Protein AF-A0A0D0SGQ9-F1 (afdb_monomer)

Structure (mmCIF, N/CA/C/O backbone):
data_AF-A0A0D0SGQ9-F1
#
_entry.id   AF-A0A0D0SGQ9-F1
#
loop_
_atom_site.group_PDB
_atom_site.id
_atom_site.type_symbol
_atom_site.label_atom_id
_atom_site.label_alt_id
_atom_site.label_comp_id
_atom_site.label_asym_id
_atom_site.label_entity_id
_atom_site.label_seq_id
_atom_site.pdbx_PDB_ins_code
_atom_site.Cartn_x
_atom_site.Cartn_y
_atom_site.Cartn_z
_atom_site.occupancy
_atom_site.B_iso_or_equiv
_atom_site.auth_seq_id
_atom_site.auth_comp_id
_atom_site.auth_asym_id
_atom_site.auth_atom_id
_atom_site.pdbx_PDB_model_num
ATOM 1 N N . MET A 1 1 ? -1.437 -4.552 -13.724 1.00 62.09 1 MET A N 1
ATOM 2 C CA . MET A 1 1 ? -1.363 -4.628 -12.254 1.00 62.09 1 MET A CA 1
ATOM 3 C C . MET A 1 1 ? -2.529 -3.834 -11.741 1.00 62.09 1 MET A C 1
ATOM 5 O O . MET A 1 1 ? -2.657 -2.675 -12.126 1.00 62.09 1 MET A O 1
ATOM 9 N N . ASP A 1 2 ? -3.378 -4.482 -10.961 1.00 84.00 2 ASP A N 1
ATOM 10 C CA . ASP A 1 2 ? -4.627 -3.884 -10.517 1.00 84.00 2 ASP A CA 1
ATOM 11 C C . ASP A 1 2 ? -4.408 -3.149 -9.192 1.00 84.00 2 ASP A C 1
ATOM 13 O O . ASP A 1 2 ? -3.569 -3.534 -8.371 1.00 84.00 2 ASP A O 1
ATOM 17 N N . GLU A 1 3 ? -5.113 -2.032 -9.039 1.00 90.56 3 GLU A N 1
ATOM 18 C CA . GLU A 1 3 ? -5.145 -1.251 -7.807 1.00 90.56 3 GLU A CA 1
ATOM 19 C C . GLU A 1 3 ? -5.726 -2.104 -6.672 1.00 90.56 3 GLU A C 1
ATOM 21 O O . GLU A 1 3 ? -6.631 -2.907 -6.889 1.00 90.56 3 GLU A O 1
ATOM 26 N N . TYR A 1 4 ? -5.209 -1.946 -5.455 1.00 90.56 4 TYR A N 1
ATOM 27 C CA . TYR A 1 4 ? -5.722 -2.661 -4.288 1.00 90.56 4 TYR A CA 1
ATOM 28 C C . TYR A 1 4 ? -6.025 -1.712 -3.137 1.00 90.56 4 TYR A C 1
ATOM 30 O O . TYR A 1 4 ? -5.470 -0.617 -3.043 1.00 90.56 4 TYR A O 1
ATOM 38 N N . ARG A 1 5 ? -6.892 -2.150 -2.222 1.00 93.00 5 ARG A N 1
ATOM 39 C CA . ARG A 1 5 ? -7.349 -1.324 -1.100 1.00 93.00 5 ARG A CA 1
ATOM 40 C C . ARG A 1 5 ? -6.477 -1.505 0.134 1.00 93.00 5 ARG A C 1
ATOM 42 O O . ARG A 1 5 ? -5.972 -2.597 0.407 1.00 93.00 5 ARG A O 1
ATOM 49 N N . LEU A 1 6 ? -6.330 -0.425 0.892 1.00 93.25 6 LEU A N 1
ATOM 50 C CA . LEU A 1 6 ? -5.710 -0.401 2.209 1.00 93.25 6 LEU A CA 1
ATOM 51 C C . LEU A 1 6 ? -6.799 -0.293 3.266 1.00 93.25 6 LEU A C 1
ATOM 53 O O . LEU A 1 6 ? -7.594 0.649 3.267 1.00 93.25 6 LEU A O 1
ATOM 57 N N . VAL A 1 7 ? -6.791 -1.237 4.201 1.00 93.06 7 VAL A N 1
ATOM 58 C CA . VAL A 1 7 ? -7.664 -1.209 5.373 1.00 93.06 7 VAL A CA 1
ATOM 59 C C . VAL A 1 7 ? -6.853 -1.104 6.654 1.00 93.06 7 VAL A C 1
ATOM 61 O O . VAL A 1 7 ? -5.727 -1.592 6.723 1.00 93.06 7 VAL A O 1
ATOM 64 N N . ASP A 1 8 ? -7.421 -0.491 7.687 1.00 91.88 8 ASP A N 1
ATOM 65 C CA . ASP A 1 8 ? -6.839 -0.548 9.028 1.00 91.88 8 ASP A CA 1
ATOM 66 C C . ASP A 1 8 ? -7.025 -1.939 9.675 1.00 91.88 8 ASP A C 1
ATOM 68 O O . ASP A 1 8 ? -7.703 -2.826 9.146 1.00 91.88 8 ASP A O 1
ATOM 72 N N . THR A 1 9 ? -6.443 -2.154 10.858 1.00 89.38 9 THR A N 1
ATOM 73 C CA . THR A 1 9 ? -6.583 -3.425 11.600 1.00 89.38 9 THR A CA 1
ATOM 74 C C . THR A 1 9 ? -8.009 -3.756 12.039 1.00 89.38 9 THR A C 1
ATOM 76 O O . THR A 1 9 ? -8.260 -4.870 12.496 1.00 89.38 9 THR A O 1
ATOM 79 N N . LYS A 1 10 ? -8.945 -2.811 11.924 1.00 90.19 10 LYS A N 1
ATOM 80 C CA . LYS A 1 10 ? -10.371 -3.011 12.199 1.00 90.19 10 LYS A CA 1
ATOM 81 C C . LYS A 1 10 ? -11.160 -3.314 10.921 1.00 90.19 10 LYS A C 1
ATOM 83 O O . LYS A 1 10 ? -12.378 -3.452 10.994 1.00 90.19 10 LYS A O 1
ATOM 88 N N . GLY A 1 11 ? -10.488 -3.411 9.771 1.00 86.69 11 GLY A N 1
ATOM 89 C CA . GLY A 1 11 ? -11.098 -3.666 8.468 1.00 86.69 11 GLY A CA 1
ATOM 90 C C . GLY A 1 11 ? -11.728 -2.432 7.822 1.00 86.69 11 GLY A C 1
ATOM 91 O O . GLY A 1 11 ? -12.473 -2.573 6.854 1.00 86.69 11 GLY A O 1
ATOM 92 N N . LYS A 1 12 ? -11.469 -1.222 8.336 1.00 90.81 12 LYS A N 1
ATOM 93 C CA . LYS A 1 12 ? -11.995 0.009 7.741 1.00 90.81 12 LYS A CA 1
ATOM 94 C C . LYS A 1 12 ? -11.148 0.418 6.541 1.00 90.81 12 LYS A C 1
ATOM 96 O O . LYS A 1 12 ? -9.936 0.545 6.672 1.00 90.81 12 LYS A O 1
ATOM 101 N N . ASP A 1 13 ? -11.801 0.713 5.422 1.00 92.31 13 ASP A N 1
ATOM 102 C CA . ASP A 1 13 ? -11.174 1.296 4.234 1.00 92.31 13 ASP A CA 1
ATOM 103 C C . ASP A 1 13 ? -10.592 2.688 4.534 1.00 92.31 13 ASP A C 1
ATOM 105 O O . ASP A 1 13 ? -11.275 3.571 5.074 1.00 92.31 13 ASP A O 1
ATOM 109 N N . VAL A 1 14 ? -9.305 2.860 4.241 1.00 94.00 14 VAL A N 1
ATOM 110 C CA . VAL A 1 14 ? -8.544 4.088 4.512 1.00 94.00 14 VAL A CA 1
ATOM 111 C C . VAL A 1 14 ? -7.747 4.578 3.306 1.00 94.00 14 VAL A C 1
ATOM 113 O O . VAL A 1 14 ? -7.123 5.642 3.397 1.00 94.00 14 VAL A O 1
ATOM 116 N N . GLY A 1 15 ? -7.761 3.846 2.191 1.00 94.75 15 GLY A N 1
ATOM 117 C CA . GLY A 1 15 ? -6.968 4.202 1.027 1.00 94.75 15 GLY A CA 1
ATOM 118 C C . GLY A 1 15 ? -6.836 3.109 -0.023 1.00 94.75 15 GLY A C 1
ATOM 119 O O . GLY A 1 15 ? -7.401 2.023 0.093 1.00 94.75 15 GLY A O 1
ATOM 120 N N . SER A 1 16 ? -6.024 3.388 -1.032 1.00 95.00 16 SER A N 1
ATOM 121 C CA . SER A 1 16 ? -5.687 2.447 -2.092 1.00 95.00 16 SER A CA 1
ATOM 122 C C . SER A 1 16 ? -4.252 2.630 -2.573 1.00 95.00 16 SER A C 1
ATOM 124 O O . SER A 1 16 ? -3.604 3.648 -2.314 1.00 95.00 16 SER A O 1
ATOM 126 N N . VAL A 1 17 ? -3.740 1.609 -3.251 1.00 95.38 17 VAL A N 1
ATOM 127 C CA . VAL A 1 17 ? -2.409 1.599 -3.848 1.00 95.38 17 VAL A CA 1
ATOM 128 C C . VAL A 1 17 ? -2.517 1.169 -5.295 1.00 95.38 17 VAL A C 1
ATOM 130 O O . VAL A 1 17 ? -3.050 0.099 -5.593 1.00 95.38 17 VAL A O 1
ATOM 133 N N . LYS A 1 18 ? -1.937 1.973 -6.183 1.00 95.00 18 LYS A N 1
ATOM 134 C CA . LYS A 1 18 ? -1.738 1.636 -7.589 1.00 95.00 18 LYS A CA 1
ATOM 135 C C . LYS A 1 18 ? -0.249 1.426 -7.865 1.00 95.00 18 LYS A C 1
ATOM 137 O O . LYS A 1 18 ? 0.503 2.406 -7.868 1.00 95.00 18 LYS A O 1
ATOM 142 N N . PRO A 1 19 ? 0.174 0.183 -8.144 1.00 94.38 19 PRO A N 1
ATOM 143 C CA . PRO A 1 19 ? 1.520 -0.089 -8.625 1.00 94.38 19 PRO A CA 1
ATOM 144 C C . PRO A 1 19 ? 1.738 0.573 -9.989 1.00 94.38 19 PRO A C 1
ATOM 146 O O . PRO A 1 19 ? 0.899 0.456 -10.887 1.00 94.38 19 PRO A O 1
ATOM 149 N N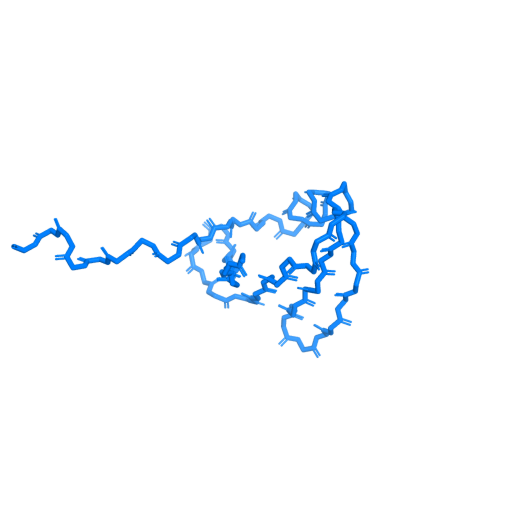 . LEU A 1 20 ? 2.859 1.272 -10.151 1.00 92.12 20 LEU A N 1
ATOM 150 C CA . LEU A 1 20 ? 3.251 1.921 -11.405 1.00 92.12 20 LEU A CA 1
ATOM 151 C C . LEU A 1 20 ? 4.186 1.055 -12.263 1.00 92.12 20 LEU A C 1
ATOM 153 O O . LEU A 1 20 ? 4.364 1.356 -13.441 1.00 92.12 20 LEU A O 1
ATOM 157 N N . GLY A 1 21 ? 4.743 -0.017 -11.695 1.00 88.75 21 GLY A N 1
ATOM 158 C CA . GLY A 1 21 ? 5.839 -0.787 -12.290 1.00 88.75 21 GLY A CA 1
ATOM 159 C C . GLY A 1 21 ? 7.193 -0.387 -11.699 1.00 88.75 21 GLY A C 1
ATOM 160 O O . GLY A 1 21 ? 7.289 0.611 -10.991 1.00 88.75 21 GLY A O 1
ATOM 161 N N . ASP A 1 22 ? 8.221 -1.203 -11.940 1.00 90.62 22 ASP A N 1
ATOM 162 C CA . ASP A 1 22 ? 9.605 -0.976 -11.481 1.00 90.62 22 ASP A CA 1
ATOM 163 C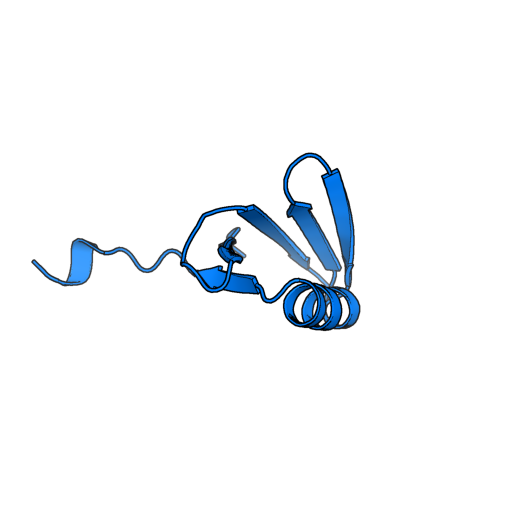 C . ASP A 1 22 ? 9.764 -0.746 -9.961 1.00 90.62 22 ASP A C 1
ATOM 165 O O . ASP A 1 22 ? 10.704 -0.095 -9.512 1.00 90.62 22 ASP A O 1
ATOM 169 N N . GLY A 1 23 ? 8.841 -1.300 -9.166 1.00 93.19 23 GLY A N 1
ATOM 170 C CA . GLY A 1 23 ? 8.825 -1.185 -7.704 1.00 93.19 23 GLY A CA 1
ATOM 171 C C . GLY A 1 23 ? 8.318 0.158 -7.169 1.00 93.19 23 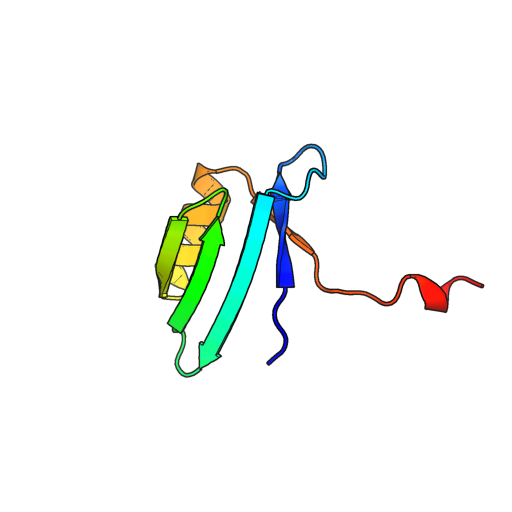GLY A C 1
ATOM 172 O O . GLY A 1 23 ? 8.535 0.469 -6.002 1.00 93.19 23 GLY A O 1
ATOM 173 N N . GLU A 1 24 ? 7.669 0.968 -8.009 1.00 96.69 24 GLU A N 1
ATOM 174 C CA . GLU A 1 24 ? 7.080 2.259 -7.644 1.00 96.69 24 GLU A CA 1
ATOM 175 C C . GLU A 1 24 ? 5.561 2.162 -7.466 1.00 96.69 24 GLU A C 1
ATOM 177 O O . GLU A 1 24 ? 4.865 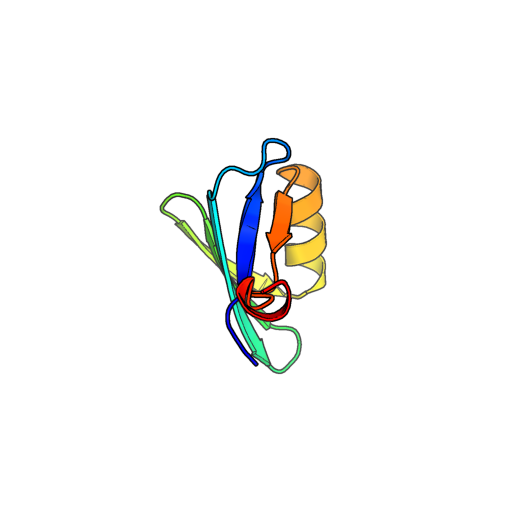1.459 -8.204 1.00 96.69 24 GLU A O 1
ATOM 182 N N . ASN A 1 25 ? 5.022 2.944 -6.530 1.00 96.69 25 ASN A N 1
ATOM 183 C CA . ASN A 1 25 ? 3.612 2.931 -6.157 1.00 96.69 25 ASN A CA 1
ATOM 184 C C . ASN A 1 25 ? 3.067 4.352 -5.967 1.00 96.69 25 ASN A C 1
ATOM 186 O O . ASN A 1 25 ? 3.748 5.237 -5.442 1.00 96.69 25 ASN A O 1
ATOM 190 N N . ILE A 1 26 ? 1.802 4.556 -6.341 1.00 96.88 26 ILE A N 1
ATOM 191 C CA . ILE A 1 26 ? 0.998 5.689 -5.868 1.00 96.88 26 ILE A CA 1
ATOM 192 C C . ILE A 1 26 ? 0.070 5.187 -4.772 1.00 96.88 26 ILE A C 1
ATOM 194 O O . ILE A 1 26 ? -0.663 4.221 -4.971 1.00 96.88 26 ILE A O 1
ATOM 198 N N . VAL A 1 27 ? 0.100 5.859 -3.629 1.00 96.62 27 VAL A N 1
ATOM 199 C CA . VAL A 1 27 ? -0.707 5.551 -2.453 1.00 96.62 27 VAL A CA 1
ATOM 200 C C . VAL A 1 27 ? -1.658 6.713 -2.212 1.00 96.62 27 VAL A C 1
ATOM 202 O O . VAL A 1 27 ? -1.219 7.830 -1.935 1.00 96.62 27 VAL A O 1
ATOM 205 N N . TRP A 1 28 ? -2.959 6.456 -2.280 1.00 96.62 28 TRP A N 1
ATOM 206 C CA . TRP A 1 28 ? -3.968 7.388 -1.786 1.00 96.62 28 TRP A CA 1
ATOM 207 C C . TRP A 1 28 ? -4.332 6.979 -0.371 1.00 96.62 28 TRP A C 1
ATOM 209 O O . TRP A 1 28 ? -4.883 5.904 -0.160 1.00 96.62 28 TRP A O 1
ATOM 219 N N . PHE A 1 29 ? -4.031 7.823 0.610 1.00 94.94 29 PHE A N 1
ATOM 220 C CA . PHE A 1 29 ? -4.303 7.530 2.012 1.00 94.94 29 PHE A CA 1
ATOM 221 C C . PHE A 1 29 ? -5.005 8.705 2.676 1.00 94.94 29 PHE A C 1
ATOM 223 O O . PHE A 1 29 ? -4.468 9.810 2.752 1.00 94.94 29 PHE A O 1
ATOM 230 N N . LYS A 1 30 ? -6.217 8.458 3.188 1.00 87.31 30 LYS A N 1
ATOM 231 C CA . LYS A 1 30 ? -7.140 9.467 3.734 1.00 87.31 30 LYS A CA 1
ATOM 232 C C . LYS A 1 30 ? -7.458 10.589 2.736 1.00 87.31 30 LYS A C 1
ATOM 234 O O . LYS A 1 30 ? -8.537 10.593 2.158 1.00 87.31 30 LYS A O 1
ATOM 239 N N . LYS A 1 31 ? -6.563 11.564 2.582 1.00 88.75 31 LYS A N 1
ATOM 240 C CA . LYS A 1 31 ? -6.696 12.726 1.685 1.00 88.75 31 LYS A CA 1
ATOM 241 C C . LYS A 1 31 ? -5.399 13.072 0.953 1.00 88.75 31 LYS A C 1
ATOM 243 O O . LYS A 1 31 ? -5.403 13.998 0.148 1.00 88.75 31 LYS A O 1
ATOM 248 N N . ASP A 1 32 ? -4.328 12.337 1.226 1.00 94.19 32 ASP A N 1
ATOM 249 C CA . ASP A 1 32 ? -3.011 12.587 0.668 1.00 94.19 32 ASP A CA 1
ATOM 250 C C . ASP A 1 32 ? -2.726 11.586 -0.449 1.00 94.19 32 ASP A C 1
ATOM 252 O O . ASP A 1 32 ? -3.138 10.424 -0.389 1.00 94.19 32 ASP A O 1
ATOM 256 N N . MET A 1 33 ? -2.016 12.056 -1.471 1.00 96.56 33 MET A N 1
ATOM 257 C CA . MET A 1 33 ? -1.464 11.219 -2.528 1.00 96.56 33 MET A CA 1
ATOM 258 C C . MET A 1 33 ? 0.050 11.192 -2.355 1.00 96.56 33 MET A C 1
ATOM 260 O O . MET A 1 33 ? 0.714 12.222 -2.476 1.00 96.56 33 MET A O 1
ATOM 264 N N . LEU A 1 34 ? 0.582 10.013 -2.069 1.00 96.75 34 LEU A N 1
ATOM 265 C CA . LEU A 1 34 ? 1.998 9.780 -1.831 1.00 96.75 34 LEU A CA 1
ATOM 266 C C . LEU A 1 34 ? 2.558 8.918 -2.957 1.00 96.75 34 LEU A C 1
ATOM 268 O O . LEU A 1 34 ? 1.877 8.034 -3.475 1.00 96.75 34 LEU A O 1
ATOM 272 N N . ARG A 1 35 ? 3.810 9.172 -3.329 1.00 96.69 35 ARG A N 1
ATOM 273 C CA . ARG A 1 35 ? 4.572 8.301 -4.220 1.00 96.69 35 ARG A CA 1
ATOM 274 C C . A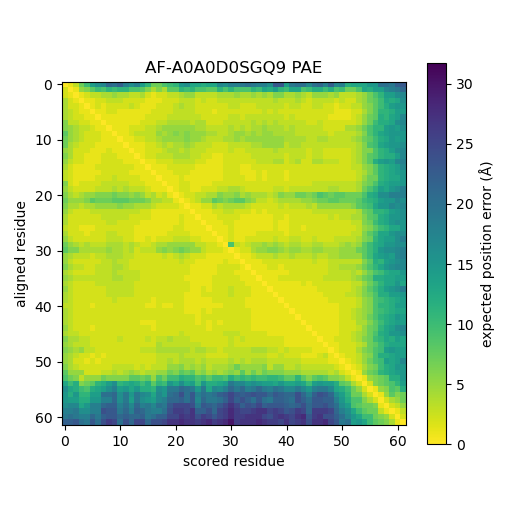RG A 1 35 ? 5.659 7.626 -3.401 1.00 96.69 35 ARG A C 1
ATOM 276 O O . ARG A 1 35 ? 6.377 8.322 -2.690 1.00 96.69 35 ARG A O 1
ATOM 283 N N . MET A 1 36 ? 5.715 6.302 -3.469 1.00 96.88 36 MET A N 1
ATOM 284 C CA . MET A 1 36 ? 6.567 5.473 -2.618 1.00 96.88 36 MET A CA 1
ATOM 285 C C . MET A 1 36 ? 7.067 4.263 -3.400 1.00 96.88 36 MET A C 1
ATOM 287 O O . MET A 1 36 ? 6.306 3.679 -4.173 1.00 96.88 36 MET A O 1
ATOM 291 N N . ASN A 1 37 ? 8.308 3.846 -3.174 1.00 97.12 37 ASN A N 1
ATOM 292 C CA . ASN A 1 37 ? 8.774 2.543 -3.647 1.00 97.12 37 ASN A CA 1
ATOM 293 C C . ASN A 1 37 ? 8.256 1.398 -2.755 1.00 97.12 37 ASN A C 1
ATOM 295 O O . ASN A 1 37 ? 7.655 1.631 -1.704 1.00 97.12 37 ASN A O 1
ATOM 299 N N . ASP A 1 38 ? 8.491 0.151 -3.159 1.00 95.50 38 ASP A N 1
ATOM 300 C CA . ASP A 1 38 ? 8.019 -1.038 -2.438 1.00 95.50 38 ASP A CA 1
ATOM 301 C C . ASP A 1 38 ? 8.489 -1.086 -0.973 1.00 95.50 38 ASP A C 1
ATOM 303 O O . ASP A 1 38 ? 7.699 -1.391 -0.081 1.00 95.50 38 ASP A O 1
ATOM 307 N N . ASN A 1 39 ? 9.744 -0.723 -0.688 1.00 97.19 39 ASN A N 1
ATOM 308 C CA . ASN A 1 39 ? 10.265 -0.739 0.684 1.00 97.19 39 ASN A CA 1
ATOM 309 C C . ASN A 1 39 ? 9.610 0.346 1.551 1.00 97.19 39 ASN A C 1
ATOM 311 O O . ASN A 1 39 ? 9.259 0.101 2.706 1.00 97.19 39 ASN A O 1
ATOM 315 N N . GLU A 1 40 ? 9.441 1.550 1.002 1.00 97.50 40 GLU A N 1
ATOM 316 C CA . GLU A 1 40 ? 8.742 2.649 1.675 1.00 97.50 40 GLU A CA 1
ATOM 317 C C . GLU A 1 40 ? 7.285 2.282 1.958 1.00 97.50 40 GLU A C 1
ATOM 319 O O . GLU A 1 40 ? 6.779 2.548 3.046 1.00 97.50 40 GLU A O 1
ATOM 324 N N . LEU A 1 41 ? 6.632 1.611 1.011 1.00 96.00 41 LEU A N 1
ATOM 325 C CA . LEU A 1 41 ? 5.261 1.146 1.147 1.00 96.00 41 LEU A CA 1
ATOM 326 C C . LEU A 1 41 ? 5.109 0.061 2.223 1.00 96.00 41 LEU A C 1
ATOM 328 O O . LEU A 1 41 ? 4.149 0.102 2.995 1.00 96.00 41 LEU A O 1
ATOM 332 N N . GLU A 1 42 ? 6.031 -0.901 2.314 1.00 95.50 42 GLU A N 1
ATOM 333 C CA . GLU A 1 42 ? 6.017 -1.900 3.393 1.00 95.50 42 GLU A CA 1
ATOM 334 C C . GLU A 1 42 ? 6.172 -1.249 4.772 1.00 95.50 42 GLU A C 1
ATOM 336 O O . GLU A 1 42 ? 5.399 -1.539 5.693 1.00 95.50 42 GLU A O 1
ATOM 341 N N . ASN A 1 43 ? 7.107 -0.304 4.901 1.00 96.88 43 ASN A N 1
ATOM 342 C CA . ASN A 1 43 ? 7.297 0.447 6.140 1.00 96.88 43 ASN A CA 1
ATOM 343 C C . ASN A 1 43 ? 6.053 1.271 6.491 1.00 96.88 43 ASN A C 1
ATOM 345 O O . ASN A 1 43 ? 5.557 1.188 7.614 1.00 96.88 43 ASN A O 1
ATOM 349 N N . PHE A 1 44 ? 5.485 1.980 5.513 1.00 95.44 44 PHE A N 1
ATOM 350 C CA . PHE A 1 44 ? 4.269 2.771 5.679 1.00 95.44 44 PHE A CA 1
ATOM 351 C C . PHE A 1 44 ? 3.094 1.919 6.180 1.00 95.44 44 PHE A C 1
ATOM 353 O O . PHE A 1 44 ? 2.407 2.292 7.134 1.00 95.44 44 PHE A O 1
ATOM 360 N N . LYS A 1 45 ? 2.875 0.735 5.590 1.00 94.19 45 LYS A N 1
ATOM 361 C CA . LYS A 1 45 ? 1.830 -0.192 6.050 1.00 94.19 45 LYS A CA 1
ATOM 362 C C . LYS A 1 45 ? 2.064 -0.638 7.492 1.00 94.19 45 LYS A C 1
ATOM 364 O O . LYS A 1 45 ? 1.113 -0.671 8.269 1.00 94.19 45 LYS A O 1
ATOM 369 N N . SER A 1 46 ? 3.305 -0.949 7.862 1.00 93.62 46 SER A N 1
ATOM 370 C CA . SER A 1 46 ? 3.658 -1.365 9.223 1.00 93.62 46 SER A CA 1
ATOM 371 C C . SER A 1 46 ? 3.413 -0.248 10.248 1.00 93.62 46 SER A C 1
ATOM 373 O O . SER A 1 46 ? 2.709 -0.455 11.241 1.00 93.62 46 SER A O 1
ATOM 375 N N . GLU A 1 47 ? 3.903 0.964 9.973 1.00 95.38 47 GLU A N 1
ATOM 376 C CA . GLU A 1 47 ? 3.761 2.139 10.844 1.00 95.38 47 GLU A CA 1
ATOM 377 C C . GLU A 1 47 ? 2.294 2.524 11.069 1.00 95.38 47 GLU A C 1
ATOM 379 O O . GLU A 1 47 ? 1.878 2.829 12.192 1.00 95.38 47 GLU A O 1
ATOM 384 N N . HIS A 1 48 ? 1.484 2.456 10.012 1.00 92.44 48 HIS A N 1
ATOM 385 C CA . HIS A 1 48 ? 0.062 2.789 10.063 1.00 92.44 48 HIS A CA 1
ATOM 386 C C . HIS A 1 48 ? -0.849 1.598 10.389 1.00 92.44 48 HIS A C 1
ATOM 388 O O . HIS A 1 48 ? -2.064 1.782 10.500 1.00 92.44 48 HIS A O 1
ATOM 394 N N . LYS A 1 49 ? -0.279 0.403 10.598 1.00 93.75 49 LYS A N 1
ATOM 395 C CA . LYS A 1 49 ? -0.993 -0.858 10.856 1.00 93.75 49 LYS A CA 1
ATOM 396 C C . LYS A 1 49 ? -2.071 -1.136 9.800 1.00 93.75 49 LYS A C 1
ATOM 398 O O . LYS A 1 49 ? -3.254 -1.284 10.116 1.00 93.75 49 LYS A O 1
ATOM 403 N N . LEU A 1 50 ? -1.651 -1.157 8.542 1.00 92.56 50 LEU A N 1
ATOM 404 C CA . LEU A 1 50 ? -2.516 -1.331 7.382 1.00 92.56 50 LEU A CA 1
ATOM 40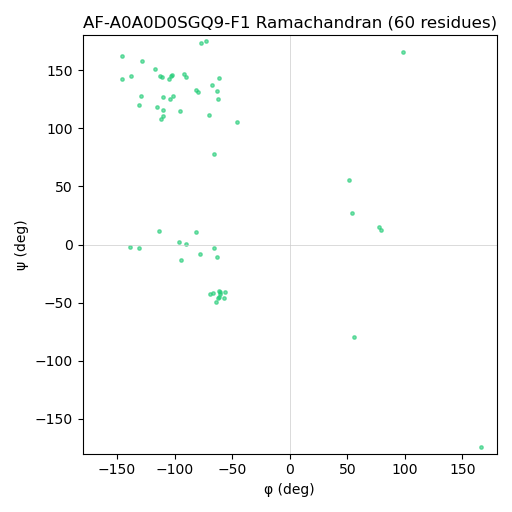5 C C . LEU A 1 50 ? -2.377 -2.731 6.797 1.00 92.56 50 LEU A C 1
ATOM 407 O O . LEU A 1 50 ? -1.278 -3.271 6.695 1.00 92.56 50 LEU A O 1
ATOM 411 N N . ASN A 1 51 ? -3.499 -3.273 6.341 1.00 89.75 51 ASN A N 1
ATOM 412 C CA . ASN A 1 51 ? -3.561 -4.521 5.599 1.00 89.75 51 ASN A CA 1
ATOM 413 C C . ASN A 1 51 ? -3.959 -4.241 4.149 1.00 89.75 51 ASN A C 1
ATOM 415 O O . ASN A 1 51 ? -4.778 -3.363 3.868 1.00 89.75 51 ASN A O 1
ATOM 419 N N . ARG A 1 52 ? -3.393 -5.021 3.228 1.00 88.75 52 ARG A N 1
ATOM 420 C CA . ARG A 1 52 ? -3.805 -5.053 1.824 1.00 88.75 52 ARG A CA 1
ATOM 421 C C . ARG A 1 52 ? -5.037 -5.941 1.679 1.00 88.75 52 ARG A C 1
ATOM 423 O O . ARG A 1 52 ? -5.033 -7.069 2.165 1.00 88.75 52 ARG A O 1
ATOM 430 N N . ILE A 1 53 ? -6.046 -5.454 0.966 1.00 84.19 53 ILE A N 1
ATOM 431 C CA . ILE A 1 53 ? -7.131 -6.278 0.432 1.00 84.19 53 ILE A CA 1
ATOM 432 C C . ILE A 1 53 ? -6.978 -6.293 -1.085 1.00 84.19 53 ILE A C 1
ATOM 434 O O . ILE A 1 53 ? -7.202 -5.281 -1.751 1.00 84.19 53 ILE A O 1
ATOM 438 N N . GLU A 1 54 ? -6.563 -7.441 -1.617 1.00 76.06 54 GLU A N 1
ATOM 439 C CA . GLU A 1 54 ? -6.765 -7.753 -3.031 1.00 76.06 54 GLU A CA 1
A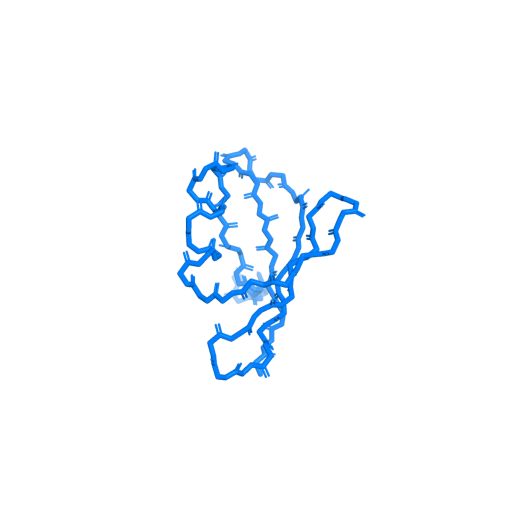TOM 440 C C . GLU A 1 54 ? -8.274 -7.915 -3.240 1.00 76.06 54 GLU A C 1
ATOM 442 O O . GLU A 1 54 ? -8.950 -8.469 -2.370 1.00 76.06 54 GLU A O 1
ATOM 447 N N . GLU A 1 55 ?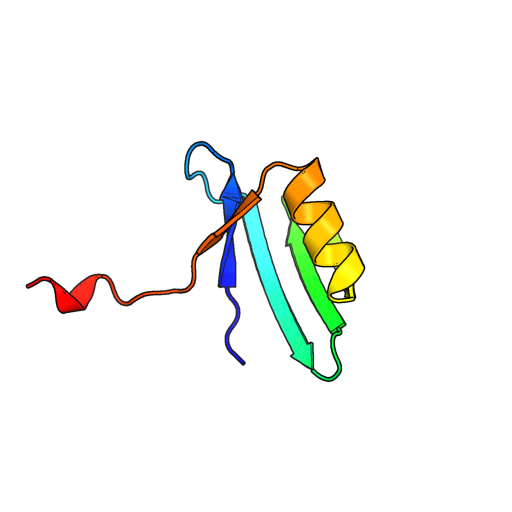 -8.834 -7.376 -4.326 1.00 60.84 55 GLU A N 1
ATOM 448 C CA . GLU A 1 55 ? -10.236 -7.620 -4.673 1.00 60.84 55 GLU A CA 1
ATOM 449 C C . GLU A 1 55 ? -10.418 -9.101 -5.028 1.00 60.84 55 GLU A C 1
ATOM 451 O O . GLU A 1 55 ? -10.494 -9.491 -6.188 1.00 60.84 55 GLU A O 1
ATOM 456 N N . THR A 1 56 ? -10.477 -9.964 -4.018 1.00 51.72 56 THR A N 1
ATOM 457 C CA . THR A 1 56 ? -10.991 -11.310 -4.192 1.00 51.72 56 THR A CA 1
ATOM 458 C C . THR A 1 56 ? -12.483 -11.147 -4.416 1.00 51.72 56 THR A C 1
ATOM 460 O O . THR A 1 56 ? -13.205 -10.719 -3.512 1.00 51.72 56 THR A O 1
ATOM 463 N N . ASN A 1 57 ? -12.934 -11.435 -5.639 1.00 44.72 57 ASN A N 1
ATOM 464 C CA . ASN A 1 57 ? -14.346 -11.560 -5.977 1.00 44.72 57 ASN A CA 1
ATOM 465 C C . ASN A 1 57 ? -15.035 -12.410 -4.900 1.00 44.72 57 ASN A C 1
ATOM 467 O O . ASN A 1 57 ? -14.897 -13.628 -4.864 1.00 44.72 57 ASN A O 1
ATOM 471 N N . ILE A 1 58 ? -15.806 -11.765 -4.023 1.00 48.38 58 ILE A N 1
ATOM 472 C CA . ILE A 1 58 ? -16.588 -12.425 -2.962 1.00 48.38 58 ILE A CA 1
ATOM 473 C C . ILE A 1 58 ? -17.701 -13.308 -3.585 1.00 48.38 58 ILE A C 1
ATOM 475 O O . ILE A 1 58 ? -18.419 -14.014 -2.885 1.00 48.38 58 ILE A O 1
ATOM 479 N N . PHE A 1 59 ? -17.832 -13.303 -4.915 1.00 51.38 59 PHE A N 1
ATOM 480 C CA . PHE A 1 59 ? -18.780 -14.103 -5.685 1.00 51.38 59 PHE A CA 1
ATOM 481 C C . PHE A 1 59 ? -18.389 -15.579 -5.880 1.00 51.38 59 PHE A C 1
ATOM 483 O O . PHE A 1 59 ? -19.248 -16.340 -6.305 1.00 51.38 59 PHE A O 1
ATOM 490 N N . ASP A 1 60 ? -17.182 -16.020 -5.505 1.00 41.97 60 ASP A N 1
ATOM 491 C CA . ASP A 1 60 ? -16.789 -17.445 -5.597 1.00 41.97 60 ASP A CA 1
ATOM 492 C C . ASP A 1 60 ? -17.296 -18.320 -4.422 1.00 41.97 60 ASP A C 1
ATOM 494 O O . ASP A 1 60 ? -16.896 -19.476 -4.281 1.00 41.97 60 ASP A O 1
ATOM 498 N N . PHE A 1 61 ? -18.190 -17.796 -3.571 1.00 50.16 61 PHE A N 1
ATOM 499 C CA . PHE A 1 61 ? -18.767 -18.517 -2.421 1.00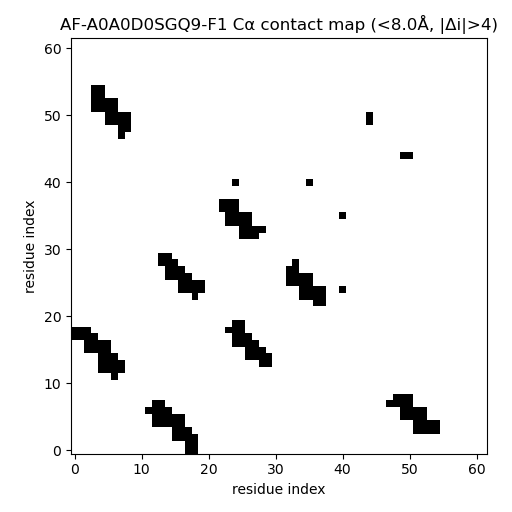 50.16 61 PHE A CA 1
ATOM 500 C C . PHE A 1 61 ? -20.280 -18.807 -2.522 1.00 50.16 61 PHE A C 1
ATOM 502 O O . PHE A 1 61 ? -20.871 -19.205 -1.515 1.00 50.16 61 PHE A O 1
ATOM 509 N N . LEU A 1 62 ? -20.918 -18.615 -3.686 1.00 42.50 62 LEU A N 1
ATOM 510 C CA . LEU A 1 62 ? -22.347 -18.914 -3.902 1.00 42.50 62 LEU A CA 1
ATOM 511 C C . LEU A 1 62 ? -22.577 -20.120 -4.817 1.00 42.50 62 LEU A C 1
ATOM 513 O O . LEU A 1 62 ? -21.941 -20.180 -5.890 1.00 42.50 62 LEU A O 1
#

Mean predicted aligned error: 5.83 Å

pLDDT: mean 86.77, std 15.67, range [41.97, 97.5]

Sequence (62 aa):
MDEYRLVDTKGKDVGSVKPLGDGENIVWFKKDMLRMNDNELENFKSEHKLNRIEETNIFDFL

Secondary structure (DSSP, 8-state):
---EEEEETT--EEEEEEEEETTEEEEEETTEEEEEEHHHHHHHHHHHTEEEE----GGGG-

Organism: Staphylococcus gallinarum (NCBI:txid1293)

Solvent-accessible surface area (backbone atoms only — not comparable to full-atom values): 3663 Å² total; per-residue (Å²): 127,76,66,34,38,31,20,38,86,85,68,46,81,46,36,37,40,38,63,74,56,98,56,33,32,40,34,40,47,84,87,46,80,45,79,39,40,56,69,55,46,54,49,50,28,60,79,68,44,45,43,81,42,72,88,68,69,80,71,84,79,118

Radius of gyration: 12.19 Å; Cα contacts (8 Å, |Δi|>4): 96; chains: 1; bounding box: 33×32×24 Å

Foldseek 3Di:
DDKWFKAAPVRHTFWIWDDPDPQWIWIDGNHDTDIDGNVRVVVVCVVRRIDIDDPPPPVVPD

Nearest PDB structures (foldseek):
  8brf-assembly1_BBB  TM=5.766E-01  e=1.149E+00  Yersinia enterocolitica
  8cta-assembly3_K  TM=4.827E-01  e=9.666E-01  Human immunodeficiency virus 1
  7mhw-assembly1_A  TM=7.077E-01  e=3.053E+00  Escherichia coli
  4csw-assembly1_A  TM=5.189E-01  e=5.425E+00  Rhodothermus marinus DSM 4252
  2fkd-assembly1_A  TM=6.238E-01  e=9.641E+00  Eganvirus ev186